Protein AF-A0A8T4U6B5-F1 (afdb_monomer_lite)

Secondary structure (DSSP, 8-state):
--SHHHHHHHHHHHHHHHHHHTTSTT-EEEEEE-S-HHHHHHHHHHHHHHH--SSTTPPPSEEEEESS--SS-SEEEEEE-S-TTHHHHHHHHHHH-SSS-EEEEESS-TTT--HHHHHHTT--GGGEEESS--HHHHHHHHHHHS--

Structure (mmCIF, N/CA/C/O backbone):
data_AF-A0A8T4U6B5-F1
#
_entry.id   AF-A0A8T4U6B5-F1
#
loop_
_atom_site.group_PDB
_atom_site.id
_atom_site.type_symbol
_atom_site.label_atom_id
_atom_site.label_alt_id
_atom_site.label_comp_id
_atom_site.label_asym_id
_atom_site.label_entity_id
_atom_site.label_seq_id
_atom_site.pdbx_PDB_ins_code
_atom_site.Cartn_x
_atom_site.Cartn_y
_atom_site.Cartn_z
_atom_site.occupancy
_atom_site.B_iso_or_equiv
_atom_site.auth_seq_id
_atom_site.auth_comp_id
_atom_site.auth_asym_id
_atom_site.auth_atom_id
_atom_site.pdbx_PDB_model_num
ATOM 1 N N . MET A 1 1 ? 34.922 26.348 3.820 1.00 46.22 1 MET A N 1
ATOM 2 C CA . MET A 1 1 ? 34.410 25.893 2.510 1.00 46.22 1 MET A CA 1
ATOM 3 C C . MET A 1 1 ? 34.692 24.406 2.398 1.00 46.22 1 MET A C 1
ATOM 5 O O . MET A 1 1 ? 35.837 24.045 2.631 1.00 46.22 1 MET A O 1
ATOM 9 N N . GLY A 1 2 ? 33.687 23.570 2.107 1.00 48.94 2 GLY A N 1
ATOM 10 C CA . GLY A 1 2 ? 33.956 22.224 1.576 1.00 48.94 2 GLY A CA 1
ATOM 11 C C . GLY A 1 2 ? 33.175 21.020 2.115 1.00 48.94 2 GLY A C 1
ATOM 12 O O . GLY A 1 2 ? 33.482 19.923 1.681 1.00 48.94 2 GLY A O 1
ATOM 13 N N . LEU A 1 3 ? 32.193 21.163 3.017 1.00 40.19 3 LEU A N 1
ATOM 14 C CA . LEU A 1 3 ? 31.343 20.025 3.446 1.00 40.19 3 LEU A CA 1
ATOM 15 C C . LEU A 1 3 ? 29.891 20.110 2.945 1.00 40.19 3 LEU A C 1
ATOM 17 O O . LEU A 1 3 ? 29.195 19.101 2.889 1.00 40.19 3 LEU A O 1
ATOM 21 N N . GLU A 1 4 ? 29.435 21.292 2.530 1.00 38.00 4 GLU A N 1
ATOM 22 C CA . GLU A 1 4 ? 28.065 21.491 2.031 1.00 38.00 4 GLU A CA 1
ATOM 23 C C . GLU A 1 4 ? 27.910 21.133 0.538 1.00 38.00 4 GLU A C 1
ATOM 25 O O . GLU A 1 4 ? 26.807 20.825 0.089 1.00 38.00 4 GLU A O 1
ATOM 30 N N . GLU A 1 5 ? 29.005 21.094 -0.233 1.00 37.34 5 GLU A N 1
ATOM 31 C CA . GLU A 1 5 ? 28.968 20.754 -1.666 1.00 37.34 5 GLU A CA 1
ATOM 32 C C . GLU A 1 5 ? 28.899 19.242 -1.939 1.00 37.34 5 GLU A C 1
ATOM 34 O O . GLU A 1 5 ? 28.187 18.821 -2.853 1.00 37.34 5 GLU A O 1
ATOM 39 N N . GLU A 1 6 ? 29.555 18.389 -1.144 1.00 34.16 6 GLU A N 1
ATOM 40 C CA . GLU A 1 6 ? 29.547 16.935 -1.393 1.00 34.16 6 GLU A CA 1
ATOM 41 C C . GLU A 1 6 ? 28.171 16.301 -1.145 1.00 34.16 6 GLU A C 1
ATOM 43 O O . GLU A 1 6 ? 27.720 15.452 -1.922 1.00 34.16 6 GLU A O 1
ATOM 48 N N . VAL A 1 7 ? 27.444 16.764 -0.122 1.00 36.03 7 VAL A N 1
ATOM 49 C CA . VAL A 1 7 ? 26.094 16.262 0.187 1.00 36.03 7 VAL A CA 1
ATOM 50 C C . VAL A 1 7 ? 25.098 16.681 -0.902 1.00 36.03 7 VAL A C 1
ATOM 52 O O . VAL A 1 7 ? 24.294 15.865 -1.359 1.00 36.03 7 VAL A O 1
ATOM 55 N N . GLY A 1 8 ? 25.190 17.924 -1.389 1.00 33.16 8 GLY A N 1
ATOM 56 C CA . GLY A 1 8 ? 24.344 18.428 -2.476 1.00 33.16 8 GLY A CA 1
ATOM 57 C C . GLY A 1 8 ? 24.588 17.726 -3.815 1.00 33.16 8 GLY A C 1
ATOM 58 O O . GLY A 1 8 ? 23.654 17.550 -4.603 1.00 33.16 8 GLY A O 1
ATOM 59 N N . THR A 1 9 ? 25.819 17.271 -4.056 1.00 35.12 9 THR A N 1
ATOM 60 C CA . THR A 1 9 ? 26.187 16.544 -5.276 1.00 35.12 9 THR A CA 1
ATOM 61 C C . THR A 1 9 ? 25.717 15.088 -5.216 1.00 35.12 9 THR A C 1
ATOM 63 O O . THR A 1 9 ? 25.116 14.608 -6.172 1.00 35.12 9 THR A O 1
ATOM 66 N N . SER A 1 10 ? 25.867 14.408 -4.073 1.00 37.41 10 SER A N 1
ATOM 67 C CA . SER A 1 10 ? 25.421 13.017 -3.874 1.00 37.41 10 SER A CA 1
ATOM 68 C C . SER A 1 10 ? 23.897 12.838 -4.013 1.00 37.41 10 SER A C 1
ATOM 70 O O . SER A 1 10 ? 23.425 11.917 -4.685 1.00 37.41 10 SER A O 1
ATOM 72 N N . VAL A 1 11 ? 23.101 13.773 -3.478 1.00 39.72 11 VAL A N 1
ATOM 73 C CA . VAL A 1 11 ? 21.629 13.734 -3.595 1.00 39.72 11 VAL A CA 1
ATOM 74 C C . VAL A 1 11 ? 21.164 14.005 -5.032 1.00 39.72 11 VAL A C 1
ATOM 76 O O . VAL A 1 11 ? 20.251 13.333 -5.518 1.00 39.72 11 VAL A O 1
ATOM 79 N N . ARG A 1 12 ? 21.811 14.938 -5.751 1.00 36.50 12 ARG A N 1
ATOM 80 C CA . ARG A 1 12 ? 21.520 15.192 -7.176 1.00 36.50 12 ARG A CA 1
ATOM 81 C C . ARG A 1 12 ? 21.896 14.001 -8.056 1.00 36.50 12 ARG A C 1
ATOM 83 O O . ARG A 1 12 ? 21.157 13.702 -8.989 1.00 36.50 12 ARG A O 1
ATOM 90 N N . SER A 1 13 ? 22.988 13.305 -7.744 1.00 45.38 13 SER A N 1
ATOM 91 C CA . SER A 1 13 ? 23.406 12.085 -8.444 1.00 45.38 13 SER A CA 1
ATOM 92 C C . SER A 1 13 ? 22.393 10.954 -8.268 1.00 45.38 13 SER A C 1
ATOM 94 O O . SER A 1 13 ? 21.957 10.384 -9.263 1.00 45.38 13 SER A O 1
ATOM 96 N N . ASN A 1 14 ? 21.921 10.693 -7.043 1.00 41.47 14 ASN A N 1
ATOM 97 C CA . ASN A 1 14 ? 20.906 9.660 -6.793 1.00 41.47 14 ASN A CA 1
ATOM 98 C C . ASN A 1 14 ? 19.557 9.977 -7.452 1.00 41.47 14 ASN A C 1
ATOM 100 O O . ASN A 1 14 ? 18.946 9.096 -8.049 1.00 41.47 14 ASN A O 1
ATOM 104 N N . ALA A 1 15 ? 19.099 11.232 -7.405 1.00 40.44 15 ALA A N 1
ATOM 105 C CA . ALA A 1 15 ? 17.859 11.632 -8.073 1.00 40.44 15 ALA A CA 1
ATOM 106 C C . ALA A 1 15 ? 17.937 11.470 -9.603 1.00 40.44 15 ALA A C 1
ATOM 108 O O . ALA A 1 15 ? 16.944 11.126 -10.241 1.00 40.44 15 ALA A O 1
ATOM 109 N N . ARG A 1 16 ? 19.121 11.688 -10.193 1.00 38.72 16 ARG A N 1
ATOM 110 C CA . ARG A 1 16 ? 19.361 11.540 -11.633 1.00 38.72 16 ARG A CA 1
ATOM 111 C C . ARG A 1 16 ? 19.474 10.070 -12.053 1.00 38.72 16 ARG A C 1
ATOM 113 O O . ARG A 1 16 ? 18.905 9.715 -13.076 1.00 38.72 16 ARG A O 1
ATOM 120 N N . VAL A 1 17 ? 20.094 9.218 -11.229 1.00 45.62 17 VAL A N 1
ATOM 121 C CA . VAL A 1 17 ? 20.091 7.750 -11.403 1.00 45.62 17 VAL A CA 1
ATOM 122 C C . VAL A 1 17 ? 18.658 7.205 -11.360 1.00 45.62 17 VAL A C 1
ATOM 124 O O . VAL A 1 17 ? 18.243 6.519 -12.286 1.00 45.62 17 VAL A O 1
ATOM 127 N N . LEU A 1 18 ? 17.855 7.608 -10.369 1.00 44.38 18 LEU A N 1
ATOM 128 C CA . LEU A 1 18 ? 16.445 7.201 -10.260 1.00 44.38 18 LEU A CA 1
ATOM 129 C C . LEU A 1 18 ? 15.580 7.701 -11.436 1.00 44.38 18 LEU A C 1
ATOM 131 O O . LEU A 1 18 ? 14.627 7.033 -11.834 1.00 44.38 18 LEU A O 1
ATOM 135 N N . ALA A 1 19 ? 15.895 8.874 -11.998 1.00 44.53 19 ALA A N 1
ATOM 136 C CA . ALA A 1 19 ? 15.184 9.438 -13.146 1.00 44.53 19 ALA A CA 1
ATOM 137 C C . ALA A 1 19 ? 15.586 8.806 -14.493 1.00 44.53 19 ALA A C 1
ATOM 139 O O . ALA A 1 19 ? 14.736 8.691 -15.376 1.00 44.53 19 ALA A O 1
ATOM 140 N N . ASP A 1 20 ? 16.845 8.394 -14.667 1.00 43.47 20 ASP A N 1
ATOM 141 C CA . ASP A 1 20 ? 17.294 7.695 -15.878 1.00 43.47 20 ASP A CA 1
ATOM 142 C C . ASP A 1 20 ? 16.908 6.204 -15.874 1.00 43.47 20 ASP A C 1
ATOM 144 O O . ASP A 1 20 ? 16.631 5.651 -16.936 1.00 43.47 20 ASP A O 1
ATOM 148 N N . GLU A 1 21 ? 16.762 5.572 -14.705 1.00 45.38 21 GLU A N 1
ATOM 149 C CA . GLU A 1 21 ? 16.287 4.183 -14.585 1.00 45.38 21 GLU A CA 1
ATOM 150 C C . GLU A 1 21 ? 14.781 4.014 -14.843 1.00 45.38 21 GLU A C 1
ATOM 152 O O . GLU A 1 21 ? 14.362 2.952 -15.300 1.00 45.38 21 GLU A O 1
ATOM 157 N N . ARG A 1 22 ? 13.970 5.076 -14.691 1.00 46.03 22 ARG A N 1
ATOM 158 C CA . ARG A 1 22 ? 12.554 5.103 -15.128 1.00 46.03 22 ARG A CA 1
ATOM 159 C C . ARG A 1 22 ? 12.360 4.822 -16.623 1.00 46.03 22 ARG A C 1
ATOM 161 O O . ARG A 1 22 ? 11.236 4.609 -17.068 1.00 46.03 22 ARG A O 1
ATOM 168 N N . LYS A 1 23 ? 13.433 4.871 -17.417 1.00 44.91 23 LYS A N 1
ATOM 169 C CA . LYS A 1 23 ? 13.401 4.598 -18.858 1.00 44.91 23 LYS A CA 1
ATOM 170 C C . LYS A 1 23 ? 13.591 3.122 -19.199 1.00 44.91 23 LYS A C 1
ATOM 172 O O . LYS A 1 23 ? 13.519 2.800 -20.381 1.00 44.91 23 LYS A O 1
ATOM 177 N N . ILE A 1 24 ? 13.837 2.242 -18.224 1.00 46.66 24 ILE A N 1
ATOM 178 C CA . ILE A 1 24 ? 13.938 0.798 -18.463 1.00 46.66 24 ILE A CA 1
ATOM 179 C C . ILE A 1 24 ? 12.532 0.197 -18.325 1.00 46.66 24 ILE A C 1
ATOM 181 O O . ILE A 1 24 ? 12.008 0.136 -17.210 1.00 46.66 24 ILE A O 1
ATOM 185 N N . PRO A 1 25 ? 11.891 -0.240 -19.427 1.00 51.44 25 PRO A N 1
ATOM 186 C CA . PRO A 1 25 ? 10.566 -0.839 -19.361 1.00 51.44 25 PRO A CA 1
ATOM 187 C C . PRO A 1 25 ? 10.574 -2.044 -18.422 1.00 51.44 25 PRO A C 1
ATOM 189 O O . PRO A 1 25 ? 11.444 -2.909 -18.515 1.00 51.44 25 PRO A O 1
ATOM 192 N N . GLY A 1 26 ? 9.600 -2.081 -17.519 1.00 58.56 26 GLY A N 1
ATOM 193 C CA . GLY A 1 26 ? 9.414 -3.179 -16.584 1.00 58.56 26 GLY A CA 1
ATOM 194 C C . GLY A 1 26 ? 10.055 -2.979 -15.215 1.00 58.56 26 GLY A C 1
ATOM 195 O O . GLY A 1 26 ? 9.639 -3.711 -14.331 1.00 58.56 26 GLY A O 1
ATOM 196 N N . ILE A 1 27 ? 10.979 -2.023 -15.001 1.00 65.94 27 ILE A N 1
ATOM 197 C CA . ILE A 1 27 ? 11.554 -1.738 -13.669 1.00 65.94 27 ILE A CA 1
ATOM 198 C C . ILE A 1 27 ? 10.671 -0.760 -12.890 1.00 65.94 27 ILE A C 1
ATOM 200 O O . ILE A 1 27 ? 10.542 0.397 -13.276 1.00 65.94 27 ILE A O 1
ATOM 204 N N . TYR A 1 28 ? 10.120 -1.220 -11.764 1.00 75.56 28 TYR A N 1
ATOM 205 C CA . TYR A 1 28 ? 9.278 -0.406 -10.882 1.00 75.56 28 TYR A CA 1
ATOM 206 C C . TYR A 1 28 ? 9.960 -0.059 -9.561 1.00 75.56 28 TYR A C 1
ATOM 208 O O . TYR A 1 28 ? 10.528 -0.933 -8.898 1.00 75.56 28 TYR A O 1
ATOM 216 N N . ASN A 1 29 ? 9.832 1.205 -9.157 1.00 78.88 29 ASN A N 1
ATOM 217 C CA . ASN A 1 29 ? 10.259 1.725 -7.864 1.00 78.88 29 ASN A CA 1
ATOM 218 C C . ASN A 1 29 ? 9.080 1.701 -6.883 1.00 78.88 29 ASN A C 1
ATOM 220 O O . ASN A 1 29 ? 8.188 2.554 -6.947 1.00 78.88 29 ASN A O 1
ATOM 224 N N . ILE A 1 30 ? 9.068 0.717 -5.980 1.00 82.75 30 ILE A N 1
ATOM 225 C CA . ILE A 1 30 ? 7.995 0.545 -4.993 1.00 82.75 30 ILE A CA 1
ATOM 226 C C . ILE A 1 30 ? 8.497 0.962 -3.611 1.00 82.75 30 ILE A C 1
ATOM 228 O O . ILE A 1 30 ? 9.388 0.324 -3.055 1.00 82.75 30 ILE A O 1
ATOM 232 N N . LEU A 1 31 ? 7.897 1.995 -3.019 1.00 83.81 31 LEU A N 1
ATOM 233 C CA . LEU A 1 31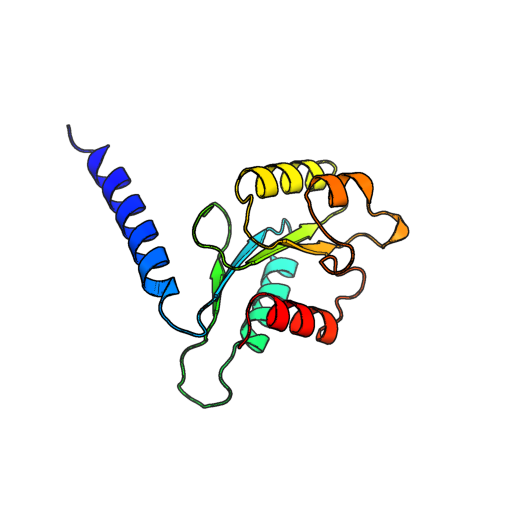 ? 8.218 2.427 -1.657 1.00 83.81 31 LEU A CA 1
ATOM 234 C C . LEU A 1 31 ? 7.322 1.719 -0.643 1.00 83.81 31 LEU A C 1
ATOM 236 O O . LEU A 1 31 ? 6.104 1.885 -0.661 1.00 83.81 31 LEU A O 1
ATOM 240 N N . MET A 1 32 ? 7.927 0.990 0.292 1.00 83.75 32 MET A N 1
ATOM 241 C CA . MET A 1 32 ? 7.207 0.328 1.378 1.00 83.75 32 MET A CA 1
ATOM 242 C C . MET A 1 32 ? 7.315 1.093 2.695 1.00 83.75 32 MET A C 1
ATOM 244 O O . MET A 1 32 ? 8.410 1.372 3.193 1.00 83.75 32 MET A O 1
ATOM 248 N N . ILE A 1 33 ? 6.160 1.381 3.296 1.00 82.06 33 ILE A N 1
ATOM 249 C CA . ILE A 1 33 ? 6.048 2.069 4.583 1.00 82.06 33 ILE A CA 1
ATOM 250 C C . ILE A 1 33 ? 5.294 1.162 5.553 1.00 82.06 33 ILE A C 1
ATOM 252 O O . ILE A 1 33 ? 4.079 1.005 5.468 1.00 82.06 33 ILE A O 1
ATOM 256 N N . ASP A 1 34 ? 6.042 0.558 6.473 1.00 78.88 34 ASP A N 1
ATOM 257 C CA . ASP A 1 34 ? 5.533 -0.392 7.460 1.00 78.88 34 ASP A CA 1
ATOM 258 C C . ASP A 1 34 ? 6.297 -0.237 8.784 1.00 78.88 34 ASP A C 1
ATOM 260 O O . ASP A 1 34 ? 7.525 -0.107 8.807 1.00 78.88 34 ASP A O 1
ATOM 264 N N . HIS A 1 35 ? 5.562 -0.247 9.896 1.00 73.69 35 HIS A N 1
ATOM 265 C CA . HIS A 1 35 ? 6.111 -0.157 11.249 1.00 73.69 35 HIS A CA 1
ATOM 266 C C . HIS A 1 35 ? 6.608 -1.505 11.805 1.00 73.69 35 HIS A C 1
ATOM 268 O O . HIS A 1 35 ? 7.258 -1.525 12.849 1.00 73.69 35 HIS A O 1
ATOM 274 N N . SER A 1 36 ? 6.293 -2.624 11.153 1.00 79.06 36 SER A N 1
ATOM 275 C CA . SER A 1 36 ? 6.687 -3.982 11.523 1.00 79.06 36 SER A CA 1
ATOM 276 C C . SER A 1 36 ? 7.724 -4.521 10.544 1.00 79.06 36 SER A C 1
ATOM 278 O O . SER A 1 36 ? 7.424 -4.798 9.385 1.00 79.06 36 SER A O 1
ATOM 280 N N . LYS A 1 37 ? 8.958 -4.734 11.020 1.00 79.25 37 LYS A N 1
ATOM 281 C CA . LYS A 1 37 ? 10.047 -5.274 10.189 1.00 79.25 37 LYS A CA 1
ATOM 282 C C . LYS A 1 37 ? 9.682 -6.627 9.569 1.00 79.25 37 LYS A C 1
ATOM 284 O O . LYS A 1 37 ? 9.948 -6.834 8.393 1.00 79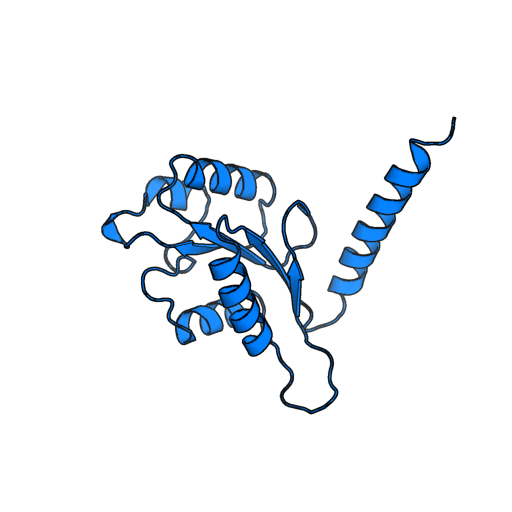.25 37 LYS A O 1
ATOM 289 N N . SER A 1 38 ? 9.084 -7.533 10.339 1.00 80.81 38 SER A N 1
ATOM 290 C CA . SER A 1 38 ? 8.769 -8.885 9.861 1.00 80.81 38 SER A CA 1
ATOM 291 C C . SER A 1 38 ? 7.664 -8.886 8.808 1.00 80.81 38 SER A C 1
ATOM 293 O O . SER A 1 38 ? 7.776 -9.588 7.811 1.00 80.81 38 SER A O 1
ATOM 295 N N . HIS A 1 39 ? 6.617 -8.079 9.005 1.00 81.12 39 HIS A N 1
ATOM 296 C CA . HIS A 1 39 ? 5.532 -7.971 8.029 1.00 81.12 39 HIS A CA 1
ATOM 297 C C . HIS A 1 39 ? 6.021 -7.315 6.735 1.00 81.12 39 HIS A C 1
ATOM 299 O O . HIS A 1 39 ? 5.749 -7.808 5.646 1.00 81.12 39 HIS A O 1
ATOM 305 N N . ARG A 1 40 ? 6.847 -6.275 6.866 1.00 81.81 40 ARG A N 1
ATOM 306 C CA . ARG A 1 40 ? 7.512 -5.627 5.740 1.00 81.81 40 ARG A CA 1
ATOM 307 C C . ARG A 1 40 ? 8.315 -6.607 4.886 1.00 81.81 40 ARG A C 1
ATOM 309 O O . ARG A 1 40 ? 8.110 -6.633 3.683 1.00 81.81 40 ARG A O 1
ATOM 316 N N . LEU A 1 41 ? 9.189 -7.406 5.506 1.00 81.69 41 LEU A N 1
ATOM 317 C CA . LEU A 1 41 ? 9.995 -8.409 4.796 1.00 81.69 41 LEU A CA 1
ATOM 318 C C . LEU A 1 41 ? 9.107 -9.435 4.081 1.00 81.69 41 LEU A C 1
ATOM 320 O O . LEU A 1 41 ? 9.353 -9.780 2.935 1.00 81.69 41 LEU A O 1
ATOM 324 N N . TRP A 1 42 ? 8.023 -9.869 4.724 1.00 84.38 42 TRP A N 1
ATOM 325 C CA . TRP A 1 42 ? 7.084 -10.798 4.102 1.00 84.38 42 TRP A CA 1
ATOM 326 C C . TRP A 1 42 ? 6.385 -10.205 2.866 1.00 84.38 42 TRP A C 1
ATOM 328 O O . TRP A 1 42 ? 6.308 -10.864 1.833 1.00 84.38 42 TRP A O 1
ATOM 338 N N . ILE A 1 43 ? 5.901 -8.960 2.930 1.00 84.38 43 ILE A N 1
ATOM 339 C CA . ILE A 1 43 ? 5.288 -8.296 1.767 1.00 84.38 43 ILE A CA 1
ATOM 340 C C . ILE A 1 43 ? 6.324 -8.036 0.664 1.00 84.38 43 ILE A C 1
ATOM 342 O O . ILE A 1 43 ? 6.010 -8.190 -0.515 1.00 84.38 43 ILE A O 1
ATOM 346 N N . GLU A 1 44 ? 7.553 -7.677 1.030 1.00 82.69 44 GLU A N 1
ATOM 347 C CA . GLU A 1 44 ? 8.670 -7.522 0.095 1.00 82.69 44 GLU A CA 1
ATOM 348 C C . GLU A 1 44 ? 8.951 -8.823 -0.662 1.00 82.69 44 GLU A C 1
ATOM 350 O O . GLU A 1 44 ? 9.045 -8.795 -1.890 1.00 82.69 44 GLU A O 1
ATOM 355 N N . ASP A 1 45 ? 9.021 -9.959 0.036 1.00 84.25 45 ASP A N 1
ATOM 356 C CA . ASP A 1 45 ? 9.221 -11.273 -0.581 1.00 84.25 45 ASP A CA 1
ATOM 357 C C . ASP A 1 45 ? 8.093 -11.597 -1.571 1.00 84.25 45 ASP A C 1
ATOM 359 O O . ASP A 1 45 ? 8.342 -12.082 -2.676 1.00 84.25 45 ASP A O 1
ATOM 363 N N . LEU A 1 46 ? 6.842 -11.283 -1.214 1.00 87.00 46 LEU A N 1
ATOM 364 C CA . LEU A 1 46 ? 5.681 -11.501 -2.080 1.00 87.00 46 LEU A CA 1
ATOM 365 C C . LEU A 1 46 ? 5.705 -10.627 -3.339 1.00 87.00 46 LEU A C 1
ATOM 367 O O . LEU A 1 46 ? 5.413 -11.117 -4.433 1.00 87.00 46 LEU A O 1
ATOM 371 N N . ILE A 1 47 ? 6.044 -9.343 -3.196 1.00 84.56 47 ILE A N 1
ATOM 372 C CA . ILE A 1 47 ? 6.184 -8.414 -4.324 1.00 84.56 47 ILE A CA 1
ATOM 373 C C . ILE A 1 47 ? 7.348 -8.864 -5.210 1.00 84.56 47 ILE A C 1
ATOM 375 O O . ILE A 1 47 ? 7.187 -8.978 -6.422 1.00 84.56 47 ILE A O 1
ATOM 379 N N . SER A 1 48 ? 8.490 -9.204 -4.616 1.00 81.06 48 SER A N 1
ATOM 380 C CA . SER A 1 48 ? 9.673 -9.677 -5.339 1.00 81.06 48 SER A CA 1
ATOM 381 C C . SER A 1 48 ? 9.382 -10.963 -6.107 1.00 81.06 48 SER A C 1
ATOM 383 O O . SER A 1 48 ? 9.699 -11.053 -7.291 1.00 81.06 48 SER A O 1
ATOM 385 N N . ALA A 1 49 ? 8.685 -11.927 -5.500 1.00 82.31 49 ALA A N 1
ATOM 386 C CA . ALA A 1 49 ? 8.228 -13.139 -6.179 1.00 82.31 49 ALA A CA 1
ATOM 387 C C . ALA A 1 49 ? 7.268 -12.823 -7.341 1.00 82.31 49 ALA A C 1
ATOM 389 O O . ALA A 1 49 ? 7.335 -13.457 -8.399 1.00 82.31 49 ALA A O 1
ATOM 390 N N . TYR A 1 50 ? 6.415 -11.802 -7.189 1.00 82.69 50 TYR A N 1
ATOM 391 C CA . TYR A 1 50 ? 5.583 -11.302 -8.279 1.00 82.69 50 TYR A CA 1
ATOM 392 C C . TYR A 1 50 ? 6.381 -10.608 -9.381 1.00 82.69 50 TYR A C 1
ATOM 394 O O . TYR A 1 50 ? 5.800 -10.418 -10.429 1.00 82.69 50 TYR A O 1
ATOM 402 N N . TYR A 1 51 ? 7.662 -10.270 -9.242 1.00 79.75 51 TYR A N 1
ATOM 403 C CA . TYR A 1 51 ? 8.470 -9.707 -10.341 1.00 79.75 51 TYR A CA 1
ATOM 404 C C . TYR A 1 51 ? 9.671 -10.564 -10.731 1.00 79.75 51 TYR A C 1
ATOM 406 O O . TYR A 1 51 ? 10.337 -10.269 -11.720 1.00 79.75 51 TYR A O 1
ATOM 414 N N . MET A 1 52 ? 9.890 -11.686 -10.043 1.00 71.88 52 MET A N 1
ATOM 415 C CA . MET A 1 52 ? 10.933 -12.637 -10.400 1.00 71.88 52 MET A CA 1
ATOM 416 C C . MET A 1 52 ? 10.758 -13.133 -11.843 1.00 71.88 52 MET A C 1
ATOM 418 O O . MET A 1 52 ? 9.667 -13.590 -12.212 1.00 71.88 52 MET A O 1
ATOM 422 N N . PRO A 1 53 ? 11.808 -13.052 -12.672 1.00 66.81 53 PRO A N 1
ATOM 423 C CA . PRO A 1 53 ? 11.760 -13.553 -14.030 1.00 66.81 53 PRO A CA 1
ATOM 424 C C . PRO A 1 53 ? 11.595 -15.073 -14.035 1.00 66.81 53 PRO A C 1
ATOM 426 O O . PRO A 1 53 ? 12.113 -15.786 -13.177 1.00 66.81 53 PRO A O 1
ATOM 429 N N . LYS A 1 54 ? 10.846 -15.577 -15.020 1.00 66.31 54 LYS A N 1
ATOM 430 C CA . LYS A 1 54 ? 10.642 -17.022 -15.208 1.00 66.31 54 LYS A CA 1
ATOM 431 C C . LYS A 1 54 ? 11.868 -17.708 -15.812 1.00 66.31 54 LYS A C 1
ATOM 433 O O . LYS A 1 54 ? 11.999 -18.924 -15.704 1.00 66.31 54 LYS A O 1
ATOM 438 N N . GLU A 1 55 ? 12.743 -16.935 -16.447 1.00 65.25 55 GLU A N 1
ATOM 439 C CA . GLU A 1 55 ? 13.975 -17.421 -17.053 1.00 65.25 55 GLU A CA 1
ATOM 440 C C . GLU A 1 55 ? 15.151 -17.302 -16.086 1.00 65.25 55 GLU A C 1
ATOM 442 O O . GLU A 1 55 ? 15.336 -16.310 -15.377 1.00 65.25 55 GLU A O 1
ATOM 447 N N . LYS A 1 56 ? 15.960 -18.359 -16.053 1.00 50.34 56 LYS A N 1
ATOM 448 C CA . LYS A 1 56 ? 17.109 -18.467 -15.163 1.00 50.34 56 LYS A CA 1
ATOM 449 C C . LYS A 1 56 ? 18.224 -17.547 -15.676 1.00 50.34 56 LYS A C 1
ATOM 451 O O . LYS A 1 56 ? 18.833 -17.849 -16.695 1.00 50.34 56 LYS A O 1
ATOM 456 N N . GLY A 1 57 ? 18.501 -16.462 -14.951 1.00 54.50 57 GLY A N 1
ATOM 457 C CA . GLY A 1 57 ? 19.593 -15.523 -15.253 1.00 54.50 57 GLY A CA 1
ATOM 458 C C . GLY A 1 57 ? 19.158 -14.114 -15.661 1.00 54.50 57 GLY A C 1
ATOM 459 O O . GLY A 1 57 ? 20.025 -13.270 -15.860 1.00 54.50 57 GLY A O 1
ATOM 460 N N . SER A 1 58 ? 17.857 -13.834 -15.765 1.00 58.41 58 SER A N 1
ATOM 461 C CA . SER A 1 58 ? 17.370 -12.465 -15.971 1.00 58.41 58 SER A CA 1
ATOM 462 C C . SER A 1 58 ? 17.344 -11.685 -14.650 1.00 58.41 58 SER A C 1
ATOM 464 O O . SER A 1 58 ? 17.128 -12.262 -13.581 1.00 58.41 58 SER A O 1
ATOM 466 N N . GLU A 1 59 ? 17.544 -10.370 -14.719 1.00 56.56 59 GLU A N 1
ATOM 467 C CA . GLU A 1 59 ? 17.458 -9.495 -13.547 1.00 56.56 59 GLU A CA 1
ATOM 468 C C . GLU A 1 59 ? 15.994 -9.261 -13.124 1.00 56.56 59 GLU A C 1
ATOM 470 O O . GLU A 1 59 ? 15.101 -9.214 -13.978 1.00 56.56 59 GLU A O 1
ATOM 475 N N . PRO A 1 60 ? 15.711 -9.126 -11.814 1.00 59.41 60 PRO A N 1
ATOM 476 C CA . PRO A 1 60 ? 14.377 -8.797 -11.337 1.00 59.41 60 PRO A CA 1
ATOM 477 C C . PRO A 1 60 ? 13.957 -7.409 -11.812 1.00 59.41 60 PRO A C 1
ATOM 479 O O . PRO A 1 60 ? 14.688 -6.430 -11.678 1.00 59.41 60 PRO A O 1
ATOM 482 N N . THR A 1 61 ? 12.730 -7.312 -12.315 1.00 62.22 61 THR A N 1
ATOM 483 C CA . THR A 1 61 ? 12.191 -6.072 -12.878 1.00 62.22 61 THR A CA 1
ATOM 484 C C . THR A 1 61 ? 11.565 -5.180 -11.795 1.00 62.22 61 THR A C 1
ATOM 486 O O . THR A 1 61 ? 10.650 -4.413 -12.038 1.00 62.22 61 THR A O 1
ATOM 489 N N . THR A 1 62 ? 11.958 -5.282 -10.528 1.00 62.31 62 THR A N 1
ATOM 490 C CA . THR A 1 62 ? 11.388 -4.424 -9.475 1.00 62.31 62 THR A CA 1
ATOM 491 C C . THR A 1 62 ? 12.389 -4.184 -8.375 1.00 62.31 62 THR A C 1
ATOM 493 O O . THR A 1 62 ? 13.116 -5.089 -7.968 1.00 62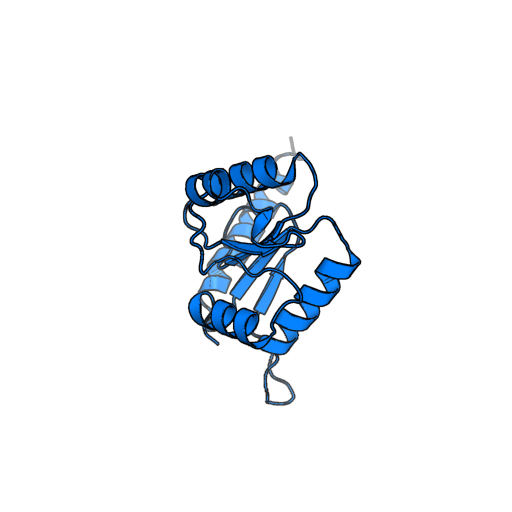.31 62 THR A O 1
ATOM 496 N N . ARG A 1 63 ? 12.396 -2.945 -7.889 1.00 63.69 63 ARG A N 1
ATOM 497 C CA . ARG A 1 63 ? 13.190 -2.507 -6.752 1.00 63.69 63 ARG A CA 1
ATOM 498 C C . ARG A 1 63 ? 12.253 -1.994 -5.669 1.00 63.69 63 ARG A C 1
ATOM 500 O O . ARG A 1 63 ? 11.439 -1.097 -5.894 1.00 63.69 63 ARG A O 1
ATOM 507 N N . VAL A 1 64 ? 12.370 -2.590 -4.490 1.00 60.97 64 VAL A N 1
ATOM 508 C CA . VAL A 1 64 ? 11.586 -2.220 -3.313 1.00 60.97 64 VAL A CA 1
ATOM 509 C C . VAL A 1 64 ? 12.456 -1.338 -2.418 1.00 60.97 64 VAL A C 1
ATOM 511 O O . VAL A 1 64 ? 13.515 -1.758 -1.957 1.00 60.97 64 VAL A O 1
ATOM 514 N N . TYR A 1 65 ? 12.030 -0.095 -2.204 1.00 63.69 65 TYR A N 1
ATOM 515 C CA . TYR A 1 65 ? 12.732 0.898 -1.393 1.00 63.69 65 TYR A CA 1
ATOM 516 C C . TYR A 1 65 ? 12.094 1.039 -0.007 1.00 63.69 65 TYR A C 1
ATOM 518 O O . TYR A 1 65 ? 10.881 0.892 0.164 1.00 63.69 65 TYR A O 1
ATOM 526 N N . PHE A 1 66 ? 12.918 1.403 0.983 1.00 57.44 66 PHE A N 1
ATOM 527 C CA . PHE A 1 66 ? 12.500 1.596 2.373 1.00 57.44 66 PHE A CA 1
ATOM 528 C C . PHE A 1 66 ? 12.788 3.014 2.862 1.00 57.44 66 PHE A C 1
ATOM 530 O O . PHE A 1 66 ? 13.943 3.419 2.961 1.00 57.44 66 PHE A O 1
ATOM 537 N N . GLY A 1 67 ? 11.732 3.726 3.264 1.00 52.59 67 GLY A N 1
ATOM 538 C CA . GLY A 1 67 ? 11.821 5.045 3.896 1.00 52.59 67 GLY A CA 1
ATOM 539 C C . GLY A 1 67 ? 12.284 6.194 2.982 1.00 52.59 67 GLY A C 1
ATOM 540 O O . GLY A 1 67 ? 12.872 5.986 1.928 1.00 52.59 67 GLY A O 1
ATOM 541 N N . GLY A 1 68 ? 11.996 7.426 3.425 1.00 44.91 68 GLY A N 1
ATOM 542 C CA . GLY A 1 68 ? 12.649 8.705 3.084 1.00 44.91 68 GLY A CA 1
ATOM 543 C C . GLY A 1 68 ? 12.649 9.232 1.641 1.00 44.91 68 GLY A C 1
ATOM 544 O O . GLY A 1 68 ? 12.558 10.445 1.460 1.00 44.91 68 GLY A O 1
ATOM 545 N N . SER A 1 69 ? 12.772 8.389 0.617 1.00 49.97 69 SER A N 1
ATOM 546 C CA . SER A 1 69 ? 12.875 8.846 -0.770 1.00 49.97 69 SER A CA 1
ATOM 547 C C . SER A 1 69 ? 11.498 9.253 -1.296 1.00 49.97 69 SER A C 1
ATOM 549 O O . SER A 1 69 ? 10.692 8.417 -1.696 1.00 49.97 69 SER A O 1
ATOM 551 N N . LYS A 1 70 ? 11.225 10.562 -1.255 1.00 51.84 70 LYS A N 1
ATOM 552 C CA . LYS A 1 70 ? 9.951 11.189 -1.655 1.00 51.84 70 LYS A CA 1
ATOM 553 C C . LYS A 1 70 ? 9.774 11.336 -3.171 1.00 51.84 70 LYS A C 1
ATOM 555 O O . LYS A 1 70 ? 8.794 11.916 -3.616 1.00 51.84 70 LYS A O 1
ATOM 560 N N . TYR A 1 71 ? 10.730 10.872 -3.975 1.00 54.50 71 TYR A N 1
ATOM 561 C CA . TYR A 1 71 ? 10.746 11.150 -5.409 1.00 54.50 71 TYR A CA 1
ATOM 562 C C . TYR A 1 71 ? 10.977 9.879 -6.222 1.00 54.50 71 TYR A C 1
ATOM 564 O O . TYR A 1 71 ? 11.700 8.973 -5.807 1.00 54.50 71 TYR A O 1
ATOM 572 N N . GLY A 1 72 ? 10.342 9.821 -7.394 1.00 69.88 72 GLY A N 1
ATOM 573 C CA . GLY A 1 72 ? 10.593 8.782 -8.393 1.00 69.88 72 GLY A CA 1
ATOM 574 C C . GLY A 1 72 ? 9.883 7.443 -8.174 1.00 69.88 72 GLY A C 1
ATOM 575 O O . GLY A 1 72 ? 10.163 6.511 -8.921 1.00 69.88 72 GLY A O 1
ATOM 576 N N . GLN A 1 73 ? 8.978 7.339 -7.195 1.00 78.50 73 GLN A N 1
ATOM 577 C CA . GLN A 1 73 ? 8.238 6.102 -6.918 1.00 78.50 73 GLN A CA 1
ATOM 578 C C . GLN A 1 73 ? 7.094 5.910 -7.919 1.00 78.50 73 GLN A C 1
ATOM 580 O O . GLN A 1 73 ? 6.418 6.877 -8.275 1.00 78.50 73 GLN A O 1
ATOM 585 N N . ASP A 1 74 ? 6.879 4.671 -8.348 1.00 83.69 74 ASP A N 1
ATOM 586 C CA . ASP A 1 74 ? 5.774 4.283 -9.235 1.00 83.69 74 ASP A CA 1
ATOM 587 C C . ASP A 1 74 ? 4.571 3.776 -8.428 1.00 83.69 74 ASP A C 1
ATOM 589 O O . ASP A 1 74 ? 3.421 3.928 -8.836 1.00 83.69 74 ASP A O 1
ATOM 593 N N . LEU A 1 75 ? 4.831 3.237 -7.233 1.00 88.69 75 LEU A N 1
ATOM 594 C CA . LEU A 1 75 ? 3.820 2.814 -6.273 1.00 88.69 75 LEU A CA 1
ATOM 595 C C . LEU A 1 75 ? 4.337 2.992 -4.845 1.00 88.69 75 LEU A C 1
ATOM 597 O O . LEU A 1 75 ? 5.488 2.690 -4.536 1.00 88.69 75 LEU A O 1
ATOM 601 N N . ILE A 1 76 ? 3.462 3.427 -3.945 1.00 89.38 76 ILE A N 1
ATOM 602 C CA . ILE A 1 76 ? 3.703 3.388 -2.503 1.00 89.38 76 ILE A CA 1
ATOM 603 C C . ILE A 1 76 ? 2.802 2.312 -1.902 1.00 89.38 76 ILE A C 1
ATOM 605 O O . ILE A 1 76 ? 1.589 2.338 -2.090 1.00 89.38 76 ILE A O 1
ATOM 609 N N . VAL A 1 77 ? 3.377 1.386 -1.141 1.00 90.88 77 VAL A N 1
ATOM 610 C CA . VAL A 1 77 ? 2.632 0.403 -0.349 1.00 90.88 77 VAL A CA 1
ATOM 611 C C . VAL A 1 77 ? 2.696 0.823 1.114 1.00 90.88 77 VAL A C 1
ATOM 613 O O . VA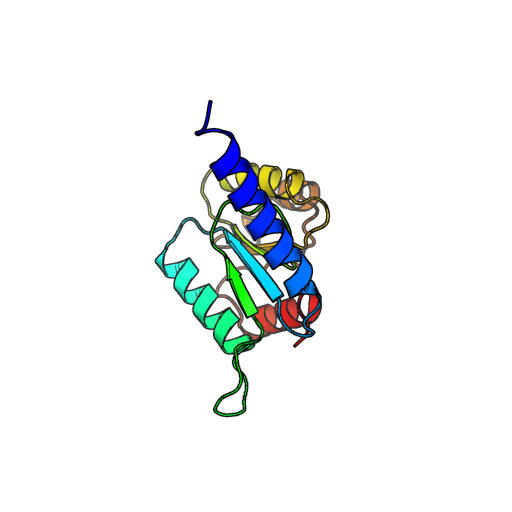L A 1 77 ? 3.769 0.858 1.718 1.00 90.88 77 VAL A O 1
ATOM 616 N N . PHE A 1 78 ? 1.543 1.159 1.688 1.00 91.06 78 PHE A N 1
ATOM 617 C CA . PHE A 1 78 ? 1.432 1.646 3.060 1.00 91.06 78 PHE A CA 1
ATOM 618 C C . PHE A 1 78 ? 0.706 0.636 3.947 1.00 91.06 78 PHE A C 1
ATOM 620 O O . PHE A 1 78 ? -0.443 0.270 3.682 1.00 91.06 78 PHE A O 1
ATOM 627 N N . TYR A 1 79 ? 1.362 0.211 5.027 1.00 90.94 79 TYR A N 1
ATOM 628 C CA . TYR A 1 79 ? 0.767 -0.682 6.011 1.00 90.94 79 TYR A CA 1
ATOM 629 C C . TYR A 1 79 ? -0.005 0.101 7.077 1.00 90.94 79 TYR A C 1
ATOM 631 O O . TYR A 1 79 ? 0.569 0.738 7.964 1.00 90.94 79 TYR A O 1
ATOM 639 N N . LEU A 1 80 ? -1.332 0.039 7.000 1.00 90.69 80 LEU A N 1
ATOM 640 C CA . LEU A 1 80 ? -2.227 0.731 7.916 1.00 90.69 80 LEU A CA 1
ATOM 641 C C . LEU A 1 80 ? -2.474 -0.112 9.172 1.00 90.69 80 LEU A C 1
ATOM 643 O O . LEU A 1 80 ? -3.066 -1.190 9.105 1.00 90.69 80 LEU A O 1
ATOM 647 N N . THR A 1 81 ? -2.072 0.419 10.327 1.00 89.12 81 THR A N 1
ATOM 648 C CA . THR A 1 81 ? -2.202 -0.237 11.639 1.00 89.12 81 THR A CA 1
ATOM 649 C C . THR A 1 81 ? -3.212 0.475 12.540 1.00 89.12 81 THR A C 1
ATOM 651 O O . THR A 1 81 ? -3.668 1.570 12.230 1.00 89.12 81 THR A O 1
ATOM 654 N N . ALA A 1 82 ? -3.520 -0.124 13.694 1.00 86.19 82 ALA A N 1
ATOM 655 C CA . ALA A 1 82 ? -4.362 0.480 14.733 1.00 86.19 82 ALA A CA 1
ATOM 656 C C . ALA A 1 82 ? -3.690 1.634 15.505 1.00 86.19 82 ALA A C 1
ATOM 658 O O . ALA A 1 82 ? -4.282 2.164 16.445 1.00 86.19 82 ALA A O 1
ATOM 659 N N . LYS A 1 83 ? -2.444 2.000 15.175 1.00 86.25 83 LYS A N 1
ATOM 660 C CA . LYS A 1 83 ? -1.750 3.092 15.863 1.00 86.25 83 LYS A CA 1
ATOM 661 C C . LYS A 1 83 ? -2.445 4.427 15.592 1.00 86.25 83 LYS A C 1
ATOM 663 O O . LYS A 1 83 ? -2.894 4.692 14.477 1.00 86.25 83 LYS A O 1
ATOM 668 N N . ALA A 1 84 ? -2.496 5.279 16.614 1.00 80.12 84 ALA A N 1
ATOM 669 C CA . ALA A 1 84 ? -3.213 6.554 16.570 1.00 80.12 84 ALA A CA 1
ATOM 670 C C . ALA A 1 84 ? -2.702 7.506 15.471 1.00 80.12 84 ALA A C 1
ATOM 672 O O . ALA A 1 84 ? -3.468 8.297 14.925 1.00 80.12 84 ALA A O 1
ATOM 673 N N . ASP A 1 85 ? -1.421 7.406 15.122 1.00 86.94 85 ASP A N 1
ATOM 674 C CA . ASP A 1 85 ? -0.725 8.238 14.145 1.00 86.94 85 ASP A CA 1
ATOM 675 C C . ASP A 1 85 ? -0.741 7.668 12.717 1.00 86.94 85 ASP A C 1
ATOM 677 O O . ASP A 1 85 ? -0.265 8.330 11.794 1.00 86.94 85 ASP A O 1
ATOM 681 N N . ALA A 1 86 ? -1.306 6.478 12.488 1.00 89.69 86 ALA A N 1
ATOM 682 C CA . ALA A 1 86 ? -1.221 5.815 11.186 1.00 89.69 86 ALA A CA 1
ATOM 683 C C . ALA A 1 86 ? -1.912 6.624 10.070 1.00 89.69 86 ALA A C 1
ATOM 685 O O . ALA A 1 86 ? -1.368 6.778 8.978 1.00 89.69 86 ALA A O 1
ATOM 686 N N . TYR A 1 87 ? -3.077 7.214 10.355 1.00 91.81 87 TYR A N 1
ATOM 687 C CA . TYR A 1 87 ? -3.774 8.081 9.400 1.00 91.81 87 TYR A CA 1
ATOM 688 C C . TYR A 1 87 ? -3.074 9.426 9.187 1.00 91.81 87 TYR A C 1
ATOM 690 O O . TYR A 1 87 ? -2.980 9.882 8.053 1.00 91.81 87 TYR A O 1
ATOM 698 N N . ALA A 1 88 ? -2.531 10.033 10.247 1.00 89.88 88 ALA A N 1
ATOM 699 C CA . ALA A 1 88 ? -1.748 11.264 10.119 1.00 89.88 88 ALA A CA 1
ATOM 700 C C . ALA A 1 88 ? -0.491 11.033 9.260 1.00 89.88 88 ALA A C 1
ATOM 702 O O . ALA A 1 88 ? -0.143 11.850 8.409 1.00 89.88 88 ALA A O 1
ATOM 703 N N . THR A 1 89 ? 0.147 9.872 9.427 1.00 89.81 89 THR A N 1
ATOM 704 C CA . THR A 1 89 ? 1.267 9.433 8.589 1.00 89.81 89 THR A CA 1
ATOM 705 C C . THR A 1 89 ? 0.843 9.293 7.125 1.00 89.81 89 THR A C 1
ATOM 707 O O . THR A 1 89 ? 1.519 9.820 6.244 1.00 89.81 89 THR A O 1
ATOM 710 N N . LEU A 1 90 ? -0.296 8.645 6.853 1.00 90.94 90 LEU A N 1
ATOM 711 C CA . LEU A 1 90 ? -0.847 8.513 5.499 1.00 90.94 90 LEU A CA 1
ATOM 712 C C . LEU A 1 90 ? -1.126 9.877 4.848 1.00 90.94 90 LEU A C 1
ATOM 714 O O . LEU A 1 90 ? -0.764 10.091 3.691 1.00 90.94 90 LEU A O 1
ATOM 718 N N . GLU A 1 91 ? -1.735 10.807 5.584 1.00 90.94 91 GLU A N 1
ATOM 719 C CA . GLU A 1 91 ? -1.988 12.169 5.106 1.00 90.94 91 GLU A CA 1
ATOM 720 C C . GLU A 1 91 ? -0.687 12.893 4.746 1.00 90.94 91 GLU A C 1
ATOM 722 O O . GLU A 1 91 ? -0.604 13.533 3.696 1.00 90.94 91 GLU A O 1
ATOM 727 N N . GLN A 1 92 ? 0.350 12.765 5.579 1.00 89.00 92 GLN A N 1
ATOM 728 C CA . GLN A 1 92 ? 1.655 13.357 5.297 1.00 89.00 92 GLN A CA 1
ATOM 729 C C . GLN A 1 92 ? 2.295 12.750 4.040 1.00 89.00 92 GLN A C 1
ATOM 731 O O . GLN A 1 92 ? 2.795 13.486 3.191 1.00 89.00 92 GLN A O 1
ATOM 736 N N . ILE A 1 93 ? 2.226 11.426 3.876 1.00 88.31 93 ILE A N 1
ATOM 737 C CA . ILE A 1 93 ? 2.737 10.738 2.682 1.00 88.31 93 ILE A CA 1
ATOM 738 C C . ILE A 1 93 ? 2.021 11.226 1.426 1.00 88.31 93 ILE A C 1
ATOM 740 O O . ILE A 1 93 ? 2.682 11.500 0.427 1.00 88.31 93 ILE A O 1
ATOM 744 N N . ARG A 1 94 ? 0.691 11.363 1.469 1.00 89.94 94 ARG A N 1
ATOM 745 C CA . ARG A 1 94 ? -0.092 11.872 0.339 1.00 89.94 94 ARG A CA 1
ATOM 746 C C . ARG A 1 94 ? 0.282 13.312 -0.010 1.00 89.94 94 ARG A C 1
ATOM 748 O O . ARG A 1 94 ? 0.394 13.622 -1.191 1.00 89.94 94 ARG A O 1
ATOM 755 N N . LYS A 1 95 ? 0.499 14.178 0.987 1.00 88.38 95 LYS A N 1
ATOM 756 C CA . LYS A 1 95 ? 0.968 15.559 0.765 1.00 88.38 95 LYS A CA 1
ATOM 757 C C . LYS A 1 95 ? 2.334 15.596 0.083 1.00 88.38 95 LYS A C 1
ATOM 759 O O . LYS A 1 95 ? 2.543 16.407 -0.810 1.00 88.38 95 LYS A O 1
ATOM 764 N N . ASP A 1 96 ? 3.232 14.702 0.484 1.00 84.50 96 ASP A N 1
ATOM 765 C CA . ASP A 1 96 ? 4.579 14.598 -0.080 1.00 84.50 96 ASP A CA 1
ATOM 766 C C . ASP A 1 96 ? 4.607 13.908 -1.460 1.00 84.50 96 ASP A C 1
ATOM 768 O O . ASP A 1 96 ? 5.559 14.092 -2.212 1.00 84.50 96 ASP A O 1
ATOM 772 N N . ASN A 1 97 ? 3.582 13.114 -1.795 1.00 85.25 97 ASN A N 1
ATOM 773 C CA . ASN A 1 97 ? 3.501 12.280 -2.999 1.00 85.25 97 ASN A CA 1
ATOM 774 C C . ASN A 1 97 ? 2.112 12.417 -3.646 1.00 85.25 97 ASN A C 1
ATOM 776 O O . ASN A 1 97 ? 1.305 11.481 -3.662 1.00 85.25 97 ASN A O 1
ATOM 780 N N . THR A 1 98 ? 1.804 13.615 -4.139 1.00 85.44 98 THR A N 1
ATOM 781 C CA . THR A 1 98 ? 0.459 13.988 -4.605 1.00 85.44 98 THR A CA 1
ATOM 782 C C . THR A 1 98 ? -0.057 13.099 -5.734 1.00 85.44 98 THR A C 1
ATOM 784 O O . THR A 1 98 ? -1.220 12.701 -5.706 1.00 85.44 98 THR A O 1
ATOM 787 N N . GLU A 1 99 ? 0.804 12.742 -6.688 1.00 86.12 99 GLU A N 1
ATOM 788 C CA . GLU A 1 99 ? 0.423 11.994 -7.896 1.00 86.12 99 GLU A CA 1
ATOM 789 C C . GLU A 1 99 ? 0.712 10.490 -7.811 1.00 86.12 99 GLU A C 1
ATOM 791 O O . GLU A 1 99 ? 0.149 9.706 -8.576 1.00 86.12 99 GLU A O 1
ATOM 796 N N . THR A 1 100 ? 1.555 10.060 -6.870 1.00 87.69 100 THR A N 1
ATOM 797 C CA . THR A 1 100 ? 1.969 8.657 -6.773 1.00 87.69 100 THR A CA 1
ATOM 798 C C . THR A 1 100 ? 0.814 7.780 -6.276 1.00 87.69 100 THR A C 1
ATOM 800 O O . THR A 1 100 ? 0.211 8.083 -5.238 1.00 87.69 100 THR A O 1
ATOM 803 N N . PRO A 1 101 ? 0.493 6.664 -6.951 1.00 91.50 101 PRO A N 1
ATOM 804 C CA . PRO A 1 101 ? -0.464 5.691 -6.439 1.00 91.50 101 PRO A CA 1
ATOM 805 C C . PRO A 1 101 ? -0.070 5.181 -5.046 1.00 91.50 101 PRO A C 1
ATOM 807 O O . PRO A 1 101 ? 1.101 4.912 -4.783 1.00 91.50 101 PRO A O 1
ATOM 810 N N . ILE A 1 102 ? -1.053 5.033 -4.152 1.00 93.25 102 ILE A N 1
ATOM 811 C CA . ILE A 1 102 ? -0.849 4.431 -2.828 1.00 93.25 102 ILE A CA 1
ATOM 812 C C . ILE A 1 102 ? -1.766 3.213 -2.711 1.00 93.25 102 ILE A C 1
ATOM 814 O O . ILE A 1 102 ? -2.984 3.353 -2.807 1.00 93.25 102 ILE A O 1
ATOM 818 N N . LEU A 1 103 ? -1.177 2.045 -2.467 1.00 94.69 103 LEU A N 1
ATOM 819 C CA . LEU A 1 103 ? -1.861 0.811 -2.099 1.00 94.69 103 LEU A CA 1
ATOM 820 C C . LEU A 1 103 ? -1.802 0.647 -0.577 1.00 94.69 103 LEU A C 1
ATOM 822 O O . LEU A 1 103 ? -0.723 0.616 0.013 1.00 94.69 103 LEU A O 1
ATOM 826 N N . ILE A 1 104 ? -2.959 0.524 0.064 1.00 94.19 104 ILE A N 1
ATOM 827 C CA . ILE A 1 104 ? -3.063 0.263 1.497 1.00 94.19 104 ILE A CA 1
ATOM 828 C C . ILE A 1 104 ? -3.138 -1.243 1.730 1.00 94.19 104 ILE A C 1
ATOM 830 O O . ILE A 1 104 ? -4.011 -1.911 1.180 1.00 94.19 104 ILE A O 1
ATOM 834 N N . ILE A 1 105 ? -2.284 -1.760 2.607 1.00 93.00 105 ILE A N 1
ATOM 835 C CA . ILE A 1 105 ? -2.457 -3.076 3.229 1.00 93.00 105 ILE A CA 1
ATOM 836 C C . ILE A 1 105 ? -2.842 -2.813 4.679 1.00 93.00 105 ILE A C 1
ATOM 838 O O . ILE A 1 105 ? -2.084 -2.187 5.411 1.00 93.00 105 ILE A O 1
ATOM 842 N N . SER A 1 106 ? -4.033 -3.220 5.105 1.00 91.69 106 SER A N 1
ATOM 843 C CA . SER A 1 106 ? -4.524 -2.897 6.441 1.00 91.69 106 SER A CA 1
ATOM 844 C C . SER A 1 106 ? -4.511 -4.090 7.383 1.00 91.69 106 SER A C 1
ATOM 846 O O . SER A 1 106 ? -5.076 -5.141 7.088 1.00 91.69 106 SER A O 1
ATOM 848 N N . ALA A 1 107 ? -3.948 -3.869 8.571 1.00 88.69 107 ALA A N 1
ATOM 849 C CA . ALA A 1 107 ? -4.110 -4.741 9.729 1.00 88.69 107 ALA A CA 1
ATOM 850 C C . ALA A 1 107 ? -5.525 -4.666 10.332 1.00 88.69 107 ALA A C 1
ATOM 852 O O . ALA A 1 107 ? -5.900 -5.509 11.146 1.00 88.69 107 ALA A O 1
ATOM 853 N N . LEU A 1 108 ? -6.284 -3.619 9.992 1.00 89.50 108 LEU A N 1
ATOM 854 C CA . LEU A 1 108 ? -7.618 -3.371 10.517 1.00 89.50 108 LEU A CA 1
ATOM 855 C C . LEU A 1 108 ? -8.670 -4.084 9.654 1.00 89.50 108 LEU A C 1
ATOM 857 O O . LEU A 1 108 ? -8.576 -4.067 8.423 1.00 89.50 108 LEU A O 1
ATOM 861 N N . PRO A 1 109 ? -9.718 -4.662 10.264 1.00 89.81 109 PRO A N 1
ATOM 862 C CA . PRO A 1 109 ? -10.865 -5.156 9.514 1.00 89.81 109 PRO A CA 1
ATOM 863 C C . PRO A 1 109 ? -11.615 -3.997 8.842 1.00 89.81 109 PRO A C 1
ATOM 865 O O . PRO A 1 109 ? -11.593 -2.856 9.314 1.00 89.81 109 PRO A O 1
ATOM 868 N N . LYS A 1 110 ? -12.368 -4.294 7.772 1.00 88.88 110 LYS A N 1
ATOM 869 C CA . LYS A 1 110 ? -13.124 -3.287 6.988 1.00 88.88 110 LYS A CA 1
ATOM 870 C C . LYS A 1 110 ? -14.042 -2.401 7.838 1.00 88.88 110 LYS A C 1
ATOM 872 O O . LYS A 1 110 ? -14.323 -1.266 7.450 1.00 88.88 110 LYS A O 1
ATOM 877 N N . SER A 1 111 ? -14.555 -2.932 8.946 1.00 90.31 111 SER A N 1
ATOM 878 C CA . SER A 1 111 ? -15.449 -2.234 9.876 1.00 90.31 111 SER A CA 1
ATOM 879 C C . SER A 1 111 ? -14.748 -1.164 10.715 1.00 90.31 111 SER A C 1
ATOM 881 O O . SER A 1 111 ? -15.415 -0.240 11.166 1.00 90.31 111 SER A O 1
ATOM 883 N N . GLN A 1 112 ? -13.431 -1.266 10.906 1.00 91.75 112 GLN A N 1
ATOM 884 C CA . GLN A 1 112 ? -12.633 -0.346 11.724 1.00 91.75 112 GLN A CA 1
ATOM 885 C C . GLN A 1 112 ? -11.894 0.711 10.896 1.00 91.75 112 GLN A C 1
ATOM 887 O O . GLN A 1 112 ? -11.249 1.594 11.456 1.00 91.75 112 GLN A O 1
ATOM 892 N N . LEU A 1 113 ? -11.982 0.641 9.568 1.00 92.94 113 LEU A N 1
ATOM 893 C CA . LEU A 1 113 ? -11.382 1.641 8.699 1.00 92.94 113 LEU A CA 1
ATOM 894 C C . LEU A 1 113 ? -12.144 2.964 8.765 1.00 92.94 113 LEU A C 1
ATOM 896 O O . LEU A 1 113 ? -13.332 3.028 8.437 1.00 92.94 113 LEU A O 1
ATOM 900 N N . ASP A 1 114 ? -11.422 4.039 9.064 1.00 94.31 114 ASP A N 1
ATOM 901 C CA . ASP A 1 114 ? -11.903 5.401 8.877 1.00 94.31 114 ASP A CA 1
ATOM 902 C C . ASP A 1 114 ? -11.971 5.728 7.378 1.00 94.31 114 ASP A C 1
ATOM 904 O O . ASP A 1 114 ? -10.998 6.119 6.727 1.00 94.31 114 ASP A O 1
ATOM 908 N N . ARG A 1 115 ? -13.159 5.523 6.807 1.00 93.00 115 ARG A N 1
ATOM 909 C CA . ARG A 1 115 ? -13.419 5.754 5.382 1.00 93.00 115 ARG A CA 1
ATOM 910 C C . ARG A 1 115 ? -13.304 7.221 4.998 1.00 93.00 115 ARG A C 1
ATOM 912 O O . ARG A 1 115 ? 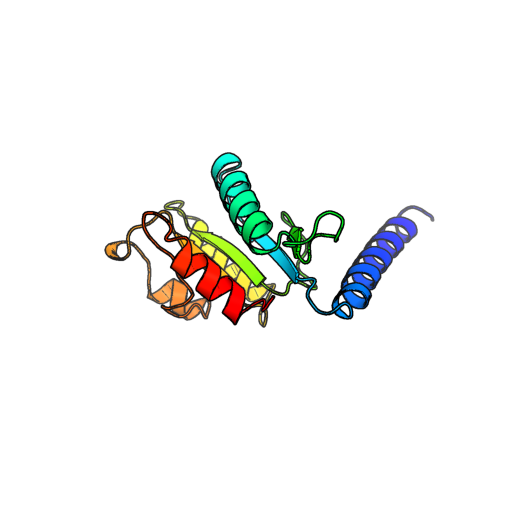-13.072 7.493 3.823 1.00 93.00 115 ARG A O 1
ATOM 919 N N . GLN A 1 116 ? -13.515 8.144 5.936 1.00 94.00 116 GLN A N 1
ATOM 920 C CA . GLN A 1 116 ? -13.424 9.562 5.632 1.00 94.00 116 GLN A CA 1
ATOM 921 C C . GLN A 1 116 ? -11.963 9.948 5.439 1.00 94.00 116 GLN A C 1
ATOM 923 O O . GLN A 1 116 ? -11.616 10.410 4.358 1.00 94.00 116 GLN A O 1
ATOM 928 N N . LYS A 1 117 ? -11.091 9.589 6.386 1.00 94.00 117 LYS A N 1
ATOM 929 C CA . LYS A 1 117 ? -9.647 9.849 6.270 1.00 94.00 117 LYS A CA 1
ATOM 930 C C . LYS A 1 117 ? -9.008 9.179 5.057 1.00 94.00 117 LYS A C 1
ATOM 932 O O . LYS A 1 117 ? -8.161 9.771 4.396 1.00 94.00 117 LYS A O 1
ATOM 937 N N . LEU A 1 118 ? -9.434 7.959 4.713 1.00 94.69 118 LEU A N 1
ATOM 938 C CA . LEU A 1 118 ? -8.976 7.297 3.485 1.00 94.69 118 LEU A CA 1
ATOM 939 C C . LEU A 1 118 ? -9.365 8.091 2.230 1.00 94.69 118 LEU A C 1
ATOM 941 O O . LEU A 1 118 ? -8.532 8.282 1.347 1.00 94.69 118 LEU A O 1
ATOM 945 N N . ARG A 1 119 ? -10.609 8.583 2.157 1.00 94.00 119 ARG A N 1
ATOM 946 C CA . ARG A 1 119 ? -11.068 9.409 1.030 1.00 94.00 119 ARG A CA 1
ATOM 947 C C . ARG A 1 119 ? -10.351 10.751 0.968 1.00 94.00 119 ARG A C 1
ATOM 949 O O . ARG A 1 119 ? -9.972 11.156 -0.126 1.00 94.00 119 ARG A O 1
ATOM 956 N N . ASP A 1 120 ? -10.132 11.391 2.110 1.00 92.19 120 ASP A N 1
ATOM 957 C CA . ASP A 1 120 ? -9.417 12.667 2.197 1.00 92.19 120 ASP A CA 1
ATOM 958 C C . ASP A 1 120 ? -7.953 12.514 1.741 1.00 92.19 120 ASP A C 1
ATOM 960 O O . ASP A 1 120 ? -7.398 13.406 1.104 1.00 92.19 120 ASP A O 1
ATOM 964 N N . ALA A 1 121 ? -7.355 11.335 1.952 1.00 90.38 121 ALA A N 1
ATOM 965 C CA . ALA A 1 121 ? -6.049 10.954 1.409 1.00 90.38 121 ALA A CA 1
ATOM 966 C C . ALA A 1 121 ? -6.084 10.471 -0.063 1.00 90.38 121 ALA A C 1
ATOM 968 O O . ALA A 1 121 ? -5.075 9.980 -0.583 1.00 90.38 121 ALA A O 1
ATOM 969 N N . GLY A 1 122 ? -7.229 10.575 -0.747 1.00 92.31 122 GLY A N 1
ATOM 970 C CA . GLY A 1 122 ? -7.408 10.174 -2.146 1.00 92.31 122 GLY A CA 1
ATOM 971 C C . GLY A 1 122 ? -7.430 8.660 -2.385 1.00 92.31 122 GLY A C 1
ATOM 972 O O . GLY A 1 122 ? -7.336 8.223 -3.532 1.00 92.31 122 GLY A O 1
ATOM 973 N N . ILE A 1 123 ? -7.545 7.851 -1.330 1.00 94.69 123 ILE A N 1
ATOM 974 C CA . ILE A 1 123 ? -7.526 6.389 -1.413 1.00 94.69 123 ILE A CA 1
ATOM 975 C C . ILE A 1 123 ? -8.910 5.877 -1.812 1.00 94.69 123 ILE A C 1
ATOM 977 O O . ILE A 1 123 ? -9.913 6.110 -1.128 1.00 94.69 123 ILE A O 1
ATOM 981 N N . LYS A 1 124 ? -8.980 5.135 -2.920 1.00 92.44 124 LYS A N 1
ATOM 982 C CA . LYS A 1 124 ? -10.221 4.492 -3.366 1.00 92.44 124 LYS A CA 1
ATOM 983 C C . LYS A 1 124 ? -10.395 3.169 -2.634 1.00 92.44 124 LYS A C 1
ATOM 985 O O . LYS A 1 124 ? -9.434 2.511 -2.264 1.00 92.44 124 LYS A O 1
ATOM 990 N N . ARG A 1 125 ? -11.642 2.702 -2.515 1.00 89.31 125 ARG A N 1
ATOM 991 C CA . ARG A 1 125 ? -11.960 1.404 -1.886 1.00 89.31 125 ARG A CA 1
ATOM 992 C C . ARG A 1 125 ? -11.152 0.240 -2.469 1.00 89.31 125 ARG A C 1
ATOM 994 O O . ARG A 1 125 ? -10.818 -0.685 -1.743 1.00 89.31 125 ARG A O 1
ATOM 1001 N N . ARG A 1 126 ? -10.892 0.276 -3.777 1.00 91.00 126 ARG A N 1
ATOM 1002 C CA . ARG A 1 126 ? -10.137 -0.763 -4.481 1.00 91.00 126 ARG A CA 1
ATOM 1003 C C . ARG A 1 126 ? -8.657 -0.764 -4.071 1.00 91.00 126 ARG A C 1
ATOM 1005 O O . ARG A 1 126 ? -8.051 -1.820 -4.035 1.00 91.00 126 ARG A O 1
ATOM 1012 N N . ASP A 1 127 ? -8.119 0.388 -3.686 1.00 92.62 127 ASP A N 1
ATOM 1013 C CA . ASP A 1 127 ? -6.715 0.580 -3.324 1.00 92.62 127 ASP A CA 1
ATOM 1014 C C . ASP A 1 127 ? -6.432 0.106 -1.880 1.00 92.62 127 ASP A C 1
ATOM 1016 O O . ASP A 1 127 ? -5.371 0.386 -1.333 1.00 92.62 127 ASP A O 1
ATOM 1020 N N . VAL A 1 128 ? -7.384 -0.578 -1.232 1.00 94.12 128 VAL A N 1
ATOM 1021 C CA . VAL A 1 128 ? -7.267 -1.071 0.144 1.00 94.12 128 VAL A CA 1
ATOM 1022 C C . VAL A 1 128 ? -7.442 -2.583 0.168 1.00 94.12 128 VAL A C 1
ATOM 1024 O O . VAL A 1 128 ? -8.530 -3.098 -0.092 1.00 94.12 128 VAL A O 1
ATOM 1027 N N . LEU A 1 129 ? -6.372 -3.276 0.541 1.00 92.88 129 LEU A N 1
ATOM 1028 C CA . LEU A 1 129 ? -6.346 -4.699 0.853 1.00 92.88 129 LEU A CA 1
ATOM 1029 C C . LEU A 1 129 ? -6.459 -4.850 2.371 1.00 92.88 129 LEU A C 1
ATOM 1031 O O . LEU A 1 129 ? -5.773 -4.164 3.127 1.00 92.88 129 LEU A O 1
ATOM 1035 N N . VAL A 1 130 ? -7.363 -5.703 2.831 1.00 87.75 130 VAL A N 1
ATOM 1036 C CA . VAL A 1 130 ? -7.723 -5.852 4.251 1.00 87.75 130 VAL A CA 1
ATOM 1037 C C . VAL A 1 130 ? -7.873 -7.319 4.597 1.00 87.75 130 VAL A C 1
ATOM 1039 O O . VAL A 1 130 ? -8.176 -8.122 3.716 1.00 87.75 130 VAL A O 1
ATOM 1042 N N . GLU A 1 131 ? -7.775 -7.630 5.893 1.00 65.94 131 GLU A N 1
ATOM 1043 C CA . GLU A 1 131 ? -7.846 -9.007 6.400 1.00 65.94 131 GLU A CA 1
ATOM 1044 C C . GLU A 1 131 ? -6.758 -9.882 5.748 1.00 65.94 131 GLU A C 1
ATOM 1046 O O . GLU A 1 131 ? -5.876 -9.356 5.078 1.00 65.94 131 GLU A O 1
ATOM 1051 N N . ARG A 1 132 ? -6.724 -11.192 6.027 1.00 72.31 132 ARG A N 1
ATOM 1052 C CA . ARG A 1 132 ? -5.698 -12.129 5.521 1.00 72.31 132 ARG A CA 1
ATOM 1053 C C . ARG A 1 132 ? -5.383 -11.837 4.046 1.00 72.31 132 ARG A C 1
ATOM 1055 O O . ARG A 1 132 ? -6.210 -12.141 3.195 1.00 72.31 132 ARG A O 1
ATOM 1062 N N . LEU A 1 133 ? -4.225 -11.219 3.788 1.00 81.75 133 LEU A N 1
ATOM 1063 C CA . LEU A 1 133 ? -3.877 -10.654 2.486 1.00 81.75 133 LEU A CA 1
ATOM 1064 C C . LEU A 1 133 ? -4.061 -11.698 1.384 1.00 81.75 133 LEU A C 1
ATOM 1066 O O . LEU A 1 133 ? -3.352 -12.706 1.356 1.00 81.75 133 LEU A O 1
ATOM 1070 N N . ASP A 1 134 ? -5.004 -11.443 0.482 1.00 88.44 134 ASP A N 1
ATOM 1071 C CA . ASP A 1 134 ? -5.212 -12.277 -0.692 1.00 88.44 134 ASP A CA 1
ATOM 1072 C C . ASP A 1 134 ? -4.124 -11.95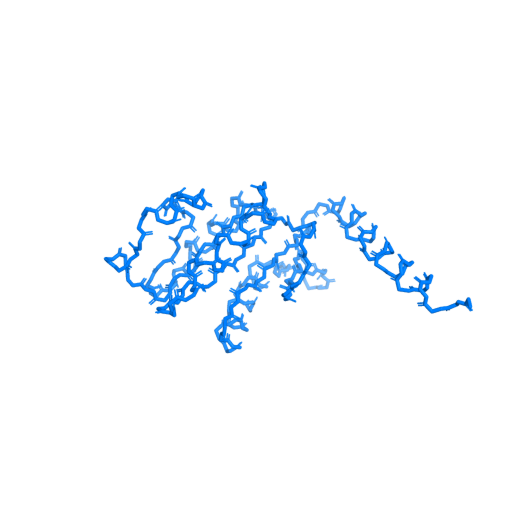8 -1.727 1.00 88.44 134 ASP A C 1
ATOM 1074 O O . ASP A 1 134 ? -3.999 -10.829 -2.213 1.00 88.44 134 ASP A O 1
ATOM 1078 N N . LEU A 1 135 ? -3.309 -12.964 -2.055 1.00 88.19 135 LEU A N 1
ATOM 1079 C CA . LEU A 1 135 ? -2.217 -12.815 -3.016 1.00 88.19 135 LEU A CA 1
ATOM 1080 C C . LEU A 1 135 ? -2.724 -12.507 -4.428 1.00 88.19 135 LEU A C 1
ATOM 1082 O O . LEU A 1 135 ? -2.071 -11.766 -5.156 1.00 88.19 135 LEU A O 1
ATOM 1086 N N . GLY A 1 136 ? -3.889 -13.031 -4.812 1.00 88.00 136 GLY A N 1
ATOM 1087 C CA . GLY A 1 136 ? -4.526 -12.723 -6.086 1.00 88.00 136 GLY A CA 1
ATOM 1088 C C . GLY A 1 136 ? -4.946 -11.257 -6.169 1.00 88.00 136 GLY A C 1
ATOM 1089 O O . GLY A 1 136 ? -4.713 -10.617 -7.197 1.00 88.00 136 GLY A O 1
ATOM 1090 N N . GLU A 1 137 ? -5.488 -10.696 -5.083 1.00 90.88 137 GLU A N 1
ATOM 1091 C CA . GLU A 1 137 ? -5.796 -9.263 -5.015 1.00 90.88 137 GLU A CA 1
ATOM 1092 C C . GLU A 1 137 ? -4.522 -8.412 -5.062 1.00 90.88 137 GLU A C 1
ATOM 1094 O O . GLU A 1 137 ? -4.458 -7.466 -5.850 1.00 90.88 137 GLU A O 1
ATOM 1099 N N . LEU A 1 138 ? -3.487 -8.768 -4.291 1.00 90.44 138 LEU A N 1
ATOM 1100 C CA . LEU A 1 138 ? -2.194 -8.078 -4.323 1.00 90.44 138 LEU A CA 1
ATOM 1101 C C . LEU A 1 138 ? -1.605 -8.068 -5.738 1.00 90.44 138 LEU A C 1
ATOM 1103 O O . LEU A 1 138 ? -1.269 -7.007 -6.257 1.00 90.44 138 LEU A O 1
ATOM 1107 N N . TRP A 1 139 ? -1.517 -9.226 -6.392 1.00 89.81 139 TRP A N 1
ATOM 1108 C CA . TRP A 1 139 ? -0.984 -9.335 -7.751 1.00 89.81 139 TRP A CA 1
ATOM 1109 C C . TRP A 1 139 ? -1.841 -8.596 -8.777 1.00 89.81 139 TRP A C 1
ATOM 1111 O O . TRP A 1 139 ? -1.300 -7.994 -9.705 1.00 89.81 139 TRP A O 1
ATOM 1121 N N . GLY A 1 140 ? -3.165 -8.603 -8.609 1.00 89.94 140 GLY A N 1
ATOM 1122 C CA . GLY A 1 140 ? -4.078 -7.802 -9.419 1.00 89.94 140 GLY A CA 1
ATOM 1123 C C . GLY A 1 140 ? -3.766 -6.309 -9.315 1.00 89.94 140 GLY A C 1
ATOM 1124 O O . GLY A 1 140 ? -3.650 -5.636 -10.337 1.00 89.94 140 GLY A O 1
ATOM 1125 N N . ARG A 1 141 ? -3.535 -5.803 -8.096 1.00 91.06 141 ARG A N 1
ATOM 1126 C CA . ARG A 1 141 ? -3.151 -4.401 -7.862 1.00 91.06 141 ARG A CA 1
ATOM 1127 C C . ARG A 1 141 ? -1.781 -4.070 -8.418 1.00 91.06 141 ARG A C 1
ATOM 1129 O O . ARG A 1 141 ? -1.633 -3.046 -9.076 1.00 91.06 141 ARG A O 1
ATOM 1136 N N . LEU A 1 142 ? -0.799 -4.939 -8.200 1.00 88.94 142 LEU A N 1
ATOM 1137 C CA . LEU A 1 142 ? 0.533 -4.763 -8.766 1.00 88.94 142 LEU A CA 1
ATOM 1138 C C . LEU A 1 142 ? 0.464 -4.684 -10.293 1.00 88.94 142 LEU A C 1
ATOM 1140 O O . LEU A 1 142 ? 1.054 -3.783 -10.861 1.00 88.94 142 LEU A O 1
ATOM 1144 N N . ARG A 1 143 ? -0.338 -5.523 -10.959 1.00 88.62 143 ARG A N 1
ATOM 1145 C CA . ARG A 1 143 ? -0.537 -5.442 -12.415 1.00 88.62 143 ARG A CA 1
ATOM 1146 C C . ARG A 1 143 ? -1.167 -4.126 -12.879 1.00 88.62 143 ARG A C 1
ATOM 1148 O O . ARG A 1 143 ? -0.834 -3.662 -13.962 1.00 88.62 143 ARG A O 1
ATOM 1155 N N . GLU A 1 144 ? -2.093 -3.561 -12.106 1.00 88.25 144 GLU A N 1
ATOM 1156 C CA . GLU A 1 144 ? -2.762 -2.297 -12.447 1.00 88.25 144 GLU A CA 1
ATOM 1157 C C . GLU A 1 144 ? -1.822 -1.089 -12.332 1.00 88.25 144 GLU A C 1
ATOM 1159 O O . GLU A 1 144 ? -1.861 -0.211 -13.192 1.00 88.25 144 GLU A O 1
ATOM 1164 N N . TYR A 1 145 ? -1.001 -1.026 -11.280 1.00 86.12 145 TYR A N 1
ATOM 1165 C CA . TYR A 1 145 ? -0.105 0.116 -11.039 1.00 86.12 145 TYR A CA 1
ATOM 1166 C C . TYR A 1 145 ? 1.271 -0.040 -11.685 1.00 86.12 145 TYR A C 1
ATOM 1168 O O . TYR A 1 145 ? 1.884 0.945 -12.084 1.00 86.12 145 TYR A O 1
ATOM 1176 N N . CYS A 1 146 ? 1.748 -1.275 -11.771 1.00 82.62 146 CYS A N 1
ATOM 1177 C CA . CYS A 1 146 ? 3.103 -1.648 -12.144 1.00 82.62 146 CYS A CA 1
ATOM 1178 C C . CYS A 1 146 ? 3.057 -2.891 -13.068 1.00 82.62 146 CYS A C 1
ATOM 1180 O O . CYS A 1 146 ? 3.395 -4.006 -12.658 1.00 82.62 146 CYS A O 1
ATOM 1182 N N . PRO A 1 147 ? 2.553 -2.760 -14.308 1.00 78.25 147 PRO A N 1
ATOM 1183 C CA . PRO A 1 147 ? 2.375 -3.901 -15.205 1.00 78.25 147 PRO A CA 1
ATOM 1184 C C . PRO A 1 147 ? 3.713 -4.569 -15.568 1.00 78.25 147 PRO A C 1
ATOM 1186 O O . PRO A 1 147 ? 4.618 -3.920 -16.082 1.00 78.25 147 PRO A O 1
ATOM 1189 N N . ARG A 1 148 ? 3.831 -5.876 -15.306 1.00 67.25 148 ARG A N 1
ATOM 1190 C CA . ARG A 1 148 ? 4.985 -6.695 -15.727 1.00 67.25 148 ARG A CA 1
ATOM 1191 C C . ARG A 1 148 ? 5.201 -6.659 -17.235 1.00 67.25 148 ARG A C 1
ATOM 1193 O O . ARG A 1 148 ? 4.179 -6.682 -17.958 1.00 67.25 148 ARG A O 1
#

Foldseek 3Di:
DPDVVVVVVVVVVVQVVLVVCVPDALAFEEEEADPDPVVRVVVVVLVQVLQDDPDDPDDGRYDYDYDDDLDNHLEYEQEAEPDPCSLVVLQVSCVSNVPHHYAYEYPDAPVPDPPVSCVVSVHDPLSYAYDPGDSVSVSVVCCVRRND

Radius of gyration: 16.68 Å; chains: 1; bounding box: 50×44×36 Å

pLDDT: mean 75.04, std 18.87, range [33.16, 94.69]

Sequence (148 aa):
MGLEEEVGTSVRSNARVLADERKIPGIYNILMIDHSKSHRLWIEDLISAYYMPKEKGSEPTTRVYFGGSKYGQDLIVFYLTAKADAYATLEQIRKDNTETPILIISALPKSQLDRQKLRDAGIKRRDVLVERLDLGELWGRLREYCPR